Protein AF-A0A3D2URS8-F1 (afdb_monomer_lite)

Radius of gyration: 16.78 Å; chains: 1; bounding box: 40×44×37 Å

Structure (mmCIF, N/CA/C/O backbone):
data_AF-A0A3D2URS8-F1
#
_entry.id   AF-A0A3D2URS8-F1
#
loop_
_atom_site.group_PDB
_atom_site.id
_atom_site.type_symbol
_atom_site.label_atom_id
_atom_site.label_alt_id
_atom_site.label_comp_id
_atom_site.label_asym_id
_atom_site.label_entity_id
_atom_site.label_seq_id
_atom_site.pdbx_PDB_ins_code
_atom_site.Cartn_x
_atom_site.Cartn_y
_atom_site.Cartn_z
_atom_site.occupancy
_atom_site.B_iso_or_equiv
_atom_site.auth_seq_id
_atom_site.auth_comp_id
_atom_site.auth_asym_id
_atom_site.auth_atom_id
_atom_site.pdbx_PDB_model_num
ATOM 1 N N . ARG A 1 1 ? -10.583 -5.577 -19.221 1.00 35.62 1 ARG A N 1
ATOM 2 C CA . ARG A 1 1 ? -10.872 -6.816 -18.458 1.00 35.62 1 ARG A CA 1
ATOM 3 C C . ARG A 1 1 ? -10.642 -6.471 -16.992 1.00 35.62 1 ARG A C 1
ATOM 5 O O . ARG A 1 1 ? -9.674 -6.916 -16.411 1.00 35.62 1 ARG A O 1
ATOM 12 N N . SER A 1 2 ? -11.496 -5.601 -16.457 1.00 34.75 2 SER A N 1
ATOM 13 C CA . SER A 1 2 ? -11.274 -4.879 -15.193 1.00 34.75 2 SER A CA 1
ATOM 14 C C . SER A 1 2 ? -12.328 -5.276 -14.149 1.00 34.75 2 SER A C 1
ATOM 16 O O . SER A 1 2 ? -12.702 -4.478 -13.301 1.00 34.75 2 SER A O 1
ATOM 18 N N . SER A 1 3 ? -12.898 -6.480 -14.282 1.00 39.16 3 SER A N 1
ATOM 19 C CA . SER A 1 3 ? -14.103 -6.900 -13.558 1.00 39.16 3 SER A CA 1
ATOM 20 C C . SER A 1 3 ? -13.836 -7.816 -12.372 1.00 39.16 3 SER A C 1
ATOM 22 O O . SER A 1 3 ? -14.662 -7.845 -11.478 1.00 39.16 3 SER A O 1
ATOM 24 N N . ASP A 1 4 ? -12.723 -8.545 -12.321 1.00 43.53 4 ASP A N 1
ATOM 25 C CA . ASP A 1 4 ? -12.602 -9.653 -11.363 1.00 43.53 4 ASP A CA 1
ATOM 26 C C . ASP A 1 4 ? -12.429 -9.165 -9.917 1.00 43.53 4 ASP A C 1
ATOM 28 O O . ASP A 1 4 ? -13.122 -9.650 -9.028 1.00 43.53 4 ASP A O 1
ATOM 32 N N . LEU A 1 5 ? -11.589 -8.150 -9.681 1.00 38.03 5 LEU A N 1
ATOM 33 C CA . LEU A 1 5 ? -11.444 -7.550 -8.351 1.00 38.03 5 LEU A CA 1
ATOM 34 C C . LEU A 1 5 ? -12.732 -6.832 -7.924 1.00 38.03 5 LEU A C 1
ATOM 36 O O . LEU A 1 5 ? -13.158 -6.977 -6.789 1.00 38.03 5 LEU A O 1
ATOM 40 N N . LEU A 1 6 ? -13.400 -6.115 -8.833 1.00 38.94 6 LEU A N 1
ATOM 41 C CA . LEU A 1 6 ? -14.669 -5.438 -8.541 1.00 38.94 6 LEU A CA 1
ATOM 42 C C . LEU A 1 6 ? -15.817 -6.414 -8.268 1.00 38.94 6 LEU A C 1
ATOM 44 O O . LEU A 1 6 ? -16.657 -6.102 -7.436 1.00 38.94 6 LEU A O 1
ATOM 48 N N . THR A 1 7 ? -15.847 -7.579 -8.921 1.00 39.44 7 THR A N 1
ATOM 49 C CA . THR A 1 7 ? -16.803 -8.654 -8.621 1.00 39.44 7 THR A CA 1
ATOM 50 C C . THR A 1 7 ? -16.516 -9.273 -7.254 1.00 39.44 7 THR A C 1
ATOM 52 O O . THR A 1 7 ? -17.439 -9.441 -6.464 1.00 39.44 7 THR A O 1
ATOM 55 N N . ILE A 1 8 ? -15.242 -9.509 -6.920 1.00 40.38 8 ILE A N 1
ATOM 56 C CA . ILE A 1 8 ? -14.839 -9.938 -5.571 1.00 40.38 8 ILE A CA 1
ATOM 57 C C . ILE A 1 8 ? -15.254 -8.882 -4.530 1.00 40.38 8 ILE A C 1
ATOM 59 O O . ILE A 1 8 ? -15.794 -9.231 -3.488 1.00 40.38 8 ILE A O 1
ATOM 63 N N . LEU A 1 9 ? -15.075 -7.590 -4.822 1.00 37.38 9 LEU A N 1
ATOM 64 C CA . LEU A 1 9 ? -15.434 -6.477 -3.934 1.00 37.38 9 LEU A CA 1
ATOM 65 C C . LEU A 1 9 ? -16.946 -6.219 -3.839 1.00 37.38 9 LEU A C 1
ATOM 67 O O . LEU A 1 9 ? -17.414 -5.797 -2.785 1.00 37.38 9 LEU A O 1
ATOM 71 N N . SER A 1 10 ? -17.719 -6.465 -4.903 1.00 36.31 10 SER A N 1
ATOM 72 C CA . SER A 1 10 ? -19.182 -6.328 -4.888 1.00 36.31 10 SER A CA 1
ATOM 73 C C . SER A 1 10 ? -19.870 -7.479 -4.159 1.00 36.31 10 SER A C 1
ATOM 75 O O . SER A 1 10 ? -20.929 -7.266 -3.573 1.00 36.31 10 SER A O 1
ATOM 77 N N . ASP A 1 11 ? -19.257 -8.667 -4.167 1.00 36.59 11 ASP A N 1
ATOM 78 C CA . ASP A 1 11 ? -19.707 -9.834 -3.398 1.00 36.59 11 ASP A CA 1
ATOM 79 C C . ASP A 1 11 ? -19.185 -9.815 -1.948 1.00 36.59 11 ASP A C 1
ATOM 81 O O . ASP A 1 11 ? -19.745 -10.476 -1.074 1.00 36.59 11 ASP A O 1
ATOM 85 N N . LEU A 1 12 ? -18.178 -8.985 -1.647 1.00 34.44 12 LEU A N 1
ATOM 86 C CA . LEU A 1 12 ? -17.761 -8.610 -0.290 1.00 34.44 12 LEU A CA 1
ATOM 87 C C . LEU A 1 12 ? -18.732 -7.595 0.343 1.00 34.44 12 LEU A C 1
ATOM 89 O O . LEU A 1 12 ? -18.325 -6.676 1.058 1.00 34.44 12 LEU A O 1
ATOM 93 N N . SER A 1 13 ? -20.044 -7.781 0.154 1.00 30.59 13 SER A N 1
ATOM 94 C CA . SER A 1 13 ? -20.989 -7.371 1.189 1.00 30.59 13 SER A CA 1
ATOM 95 C C . SER A 1 13 ? -20.483 -7.994 2.482 1.00 30.59 13 SER A C 1
ATOM 97 O O . SER A 1 13 ? -20.434 -9.220 2.564 1.00 30.59 13 SER A O 1
ATOM 99 N N . ILE A 1 14 ? -20.006 -7.143 3.399 1.00 37.06 14 ILE A N 1
ATOM 100 C CA . ILE A 1 14 ? -19.518 -7.470 4.743 1.00 37.06 14 ILE A CA 1
ATOM 101 C C . ILE A 1 14 ? -20.212 -8.751 5.189 1.00 37.06 14 ILE A C 1
ATOM 103 O O . ILE A 1 14 ? -21.422 -8.737 5.410 1.00 37.06 14 ILE A O 1
ATOM 107 N N . VAL A 1 15 ? -19.476 -9.867 5.166 1.00 32.91 15 VAL A N 1
ATOM 108 C CA . VAL A 1 15 ? -20.042 -11.183 5.456 1.00 32.91 15 VAL A CA 1
ATOM 109 C C . VAL A 1 15 ? -20.422 -11.158 6.926 1.00 32.91 15 VAL A C 1
ATOM 111 O O . VAL A 1 15 ? -19.593 -11.384 7.809 1.00 32.91 15 VAL A O 1
ATOM 114 N N . ASP A 1 16 ? -21.677 -10.810 7.179 1.00 27.27 16 ASP A N 1
ATOM 115 C CA . ASP A 1 16 ? -22.318 -10.964 8.465 1.00 27.27 16 ASP A CA 1
ATOM 116 C C . ASP A 1 16 ? -22.364 -12.473 8.730 1.00 27.27 16 ASP A C 1
ATOM 118 O O . ASP A 1 16 ? -23.187 -13.194 8.177 1.00 27.27 16 ASP A O 1
ATOM 122 N N . GLN A 1 17 ? -21.426 -12.925 9.566 1.00 32.03 17 GLN A N 1
ATOM 123 C CA . GLN A 1 17 ? -21.215 -14.298 10.040 1.00 32.03 17 GLN A CA 1
ATOM 124 C C . GLN A 1 17 ? -20.445 -15.232 9.096 1.00 32.03 17 GLN A C 1
ATOM 126 O O . GLN A 1 17 ? -20.999 -15.969 8.286 1.00 32.03 17 GLN A O 1
ATOM 131 N N . ILE A 1 18 ? -19.133 -15.318 9.331 1.00 35.41 18 ILE A N 1
ATOM 132 C CA . ILE A 1 18 ? -18.362 -16.515 8.987 1.00 35.41 18 ILE A CA 1
ATOM 133 C C . ILE A 1 18 ? -18.509 -17.499 10.154 1.00 35.41 18 ILE A C 1
ATOM 135 O O . ILE A 1 18 ? -17.812 -17.381 11.166 1.00 35.41 18 ILE A O 1
ATOM 139 N N . GLU A 1 19 ? -19.401 -18.482 10.025 1.00 29.72 19 GLU A N 1
ATOM 140 C CA . GLU A 1 19 ? -19.428 -19.622 10.945 1.00 29.72 19 GLU A CA 1
ATOM 141 C C . GLU A 1 19 ? -18.105 -20.403 10.851 1.00 29.72 19 GLU A C 1
ATOM 143 O O . GLU A 1 19 ? -17.599 -20.744 9.781 1.00 29.72 19 GLU A O 1
ATOM 148 N N . SER A 1 20 ? -17.485 -20.638 12.006 1.00 36.28 20 SER A N 1
ATOM 149 C CA . SER A 1 20 ? -16.168 -21.258 12.118 1.00 36.28 20 SER A CA 1
ATOM 150 C C . SER A 1 20 ? -16.270 -22.784 12.160 1.00 36.28 20 SER A C 1
ATOM 152 O O . SER A 1 20 ? -16.626 -23.333 13.197 1.00 36.28 20 SER A O 1
ATOM 154 N N . THR A 1 21 ? -15.899 -23.481 11.079 1.00 35.28 21 THR A N 1
ATOM 155 C CA . THR A 1 21 ? -16.004 -24.956 10.995 1.00 35.28 21 THR A CA 1
ATOM 156 C C . THR A 1 21 ? -14.700 -25.740 11.204 1.00 35.28 21 THR A C 1
ATOM 158 O O . THR A 1 21 ? -14.726 -26.966 11.163 1.00 35.28 21 THR A O 1
ATOM 161 N N . GLY A 1 22 ? -13.559 -25.105 11.496 1.00 35.69 22 GLY A N 1
ATOM 162 C CA . GLY A 1 22 ? -12.314 -25.833 11.789 1.00 35.69 22 GLY A CA 1
ATOM 163 C C . GLY A 1 22 ? -11.036 -25.060 11.467 1.00 35.69 22 GLY A C 1
ATOM 164 O O . GLY A 1 22 ? -11.089 -23.917 11.018 1.00 35.69 22 GLY A O 1
ATOM 165 N N . ALA A 1 23 ? -9.882 -25.690 11.721 1.00 44.28 23 ALA A N 1
ATOM 166 C CA . ALA A 1 23 ? -8.555 -25.090 11.533 1.00 44.28 23 ALA A CA 1
ATOM 167 C C . ALA A 1 23 ? -8.114 -24.995 10.057 1.00 44.28 23 ALA A C 1
ATOM 169 O O . ALA A 1 23 ? -7.236 -24.196 9.745 1.00 44.28 23 ALA A O 1
ATOM 170 N N . TRP A 1 24 ? -8.721 -25.770 9.151 1.00 33.50 24 TRP A N 1
ATOM 171 C CA . TRP A 1 24 ? -8.406 -25.790 7.721 1.00 33.50 24 TRP A CA 1
ATOM 172 C C . TRP A 1 24 ? -9.593 -26.333 6.910 1.00 33.50 24 TRP A C 1
ATOM 174 O O . TRP A 1 24 ? -10.221 -27.310 7.313 1.00 33.50 24 TRP A O 1
ATOM 184 N N . ASN A 1 25 ? -9.894 -25.692 5.781 1.00 43.03 25 ASN A N 1
ATOM 185 C CA . ASN A 1 25 ? -10.834 -26.137 4.756 1.00 43.03 25 ASN A CA 1
ATOM 186 C C . ASN A 1 25 ? -10.146 -26.007 3.390 1.00 43.03 25 ASN A C 1
ATOM 188 O O . ASN A 1 25 ? -9.602 -24.952 3.069 1.00 43.03 25 ASN A O 1
ATOM 192 N N . SER A 1 26 ? -10.157 -27.071 2.593 1.00 34.81 26 SER A N 1
ATOM 193 C CA . SER A 1 26 ? -9.602 -27.102 1.236 1.00 34.81 26 SER A CA 1
ATOM 194 C C . SER A 1 26 ? -10.723 -27.187 0.207 1.00 34.81 26 SER A C 1
ATOM 196 O O . SER A 1 26 ? -11.623 -28.015 0.357 1.00 34.81 26 SER A O 1
ATOM 198 N N . PHE A 1 27 ? -10.627 -26.379 -0.839 1.00 50.19 27 PHE A N 1
ATOM 199 C CA . PHE A 1 27 ? -11.554 -26.295 -1.963 1.00 50.19 27 PHE A CA 1
ATOM 200 C C . PHE A 1 27 ? -10.785 -26.539 -3.269 1.00 50.19 27 PHE A C 1
ATOM 202 O O . PHE A 1 27 ? -9.554 -26.496 -3.287 1.00 50.19 27 PHE A O 1
ATOM 209 N N . ASP A 1 28 ? -11.493 -26.784 -4.372 1.00 37.75 28 ASP A N 1
ATOM 210 C CA . ASP A 1 28 ? -10.868 -27.052 -5.679 1.00 37.75 28 ASP A CA 1
ATOM 211 C C . ASP A 1 28 ? -10.021 -25.870 -6.203 1.00 37.75 28 ASP A C 1
ATOM 213 O O . ASP A 1 28 ? -9.142 -26.042 -7.053 1.00 37.75 28 ASP A O 1
ATOM 217 N N . ASP A 1 29 ? -10.263 -24.662 -5.693 1.00 42.34 29 ASP A N 1
ATOM 218 C CA . ASP A 1 29 ? -9.633 -23.410 -6.104 1.00 42.34 29 ASP A CA 1
ATOM 219 C C . ASP A 1 29 ? -8.737 -22.761 -5.038 1.00 42.34 29 ASP A C 1
ATOM 221 O O . ASP A 1 29 ? -8.132 -21.720 -5.319 1.00 42.34 29 ASP A O 1
ATOM 225 N N . GLY A 1 30 ? -8.602 -23.370 -3.853 1.00 46.81 30 GLY A N 1
ATOM 226 C CA . GLY A 1 30 ? -7.762 -22.826 -2.792 1.00 46.81 30 GLY A CA 1
ATOM 227 C C . GLY A 1 30 ? -7.861 -23.494 -1.421 1.00 46.81 30 GLY A C 1
ATOM 228 O O . GLY A 1 30 ? -8.613 -24.439 -1.192 1.00 46.81 30 GLY A O 1
ATOM 229 N N . VAL A 1 31 ? -7.079 -22.977 -0.473 1.00 42.19 31 VAL A N 1
ATOM 230 C CA . VAL A 1 31 ? -7.051 -23.421 0.928 1.00 42.19 31 VAL A CA 1
ATOM 231 C C . VAL A 1 31 ? -7.390 -22.250 1.839 1.00 42.19 31 VAL A C 1
ATOM 233 O O . VAL A 1 31 ? -6.791 -21.184 1.722 1.00 42.19 31 VAL A O 1
ATOM 236 N N . ILE A 1 32 ? -8.317 -22.472 2.772 1.00 55.59 32 ILE A N 1
ATOM 237 C CA . ILE A 1 32 ? -8.614 -21.570 3.883 1.00 55.59 32 ILE A CA 1
ATOM 238 C C . ILE A 1 32 ? -8.083 -22.196 5.171 1.00 55.59 32 ILE A C 1
ATOM 240 O O . ILE A 1 32 ? -8.485 -23.307 5.511 1.00 55.59 32 ILE A O 1
ATOM 244 N N . PHE A 1 33 ? -7.239 -21.510 5.939 1.00 46.25 33 PHE A N 1
ATOM 245 C CA . PHE A 1 33 ? -6.866 -21.978 7.280 1.00 46.25 33 PHE A CA 1
ATOM 246 C C . PHE A 1 33 ? -6.868 -20.849 8.305 1.00 46.25 33 PHE A C 1
ATOM 248 O O . PHE A 1 33 ? -6.622 -19.692 7.975 1.00 46.25 33 PHE A O 1
ATOM 255 N N . LYS A 1 34 ? -7.195 -21.179 9.558 1.00 48.50 34 LYS A N 1
ATOM 256 C CA . LYS A 1 34 ? -7.275 -20.211 10.658 1.00 48.50 34 LYS A CA 1
ATOM 257 C C . LYS A 1 34 ? -6.155 -20.455 11.663 1.00 48.50 34 LYS A C 1
ATOM 259 O O . LYS A 1 34 ? -6.009 -21.575 12.148 1.00 48.50 34 LYS A O 1
ATOM 264 N N . LEU A 1 35 ? -5.414 -19.411 12.031 1.00 38.69 35 LEU A N 1
ATOM 265 C CA . LEU A 1 35 ? -4.389 -19.463 13.082 1.00 38.69 35 LEU A CA 1
ATOM 266 C C . LEU A 1 35 ? -4.485 -18.203 13.947 1.00 38.69 35 LEU A C 1
ATOM 268 O O . LEU A 1 35 ? -4.429 -17.100 13.423 1.00 38.69 35 LEU A O 1
ATOM 272 N N . ASN A 1 36 ? -4.626 -18.347 15.267 1.00 47.19 36 ASN A N 1
ATOM 273 C CA . ASN A 1 36 ? -4.561 -17.236 16.235 1.00 47.19 36 ASN A CA 1
ATOM 274 C C . ASN A 1 36 ? -5.478 -16.023 15.943 1.00 47.19 36 ASN A C 1
ATOM 276 O O . ASN A 1 36 ? -5.114 -14.892 16.240 1.00 47.19 36 ASN A O 1
ATOM 280 N N . GLY A 1 37 ? -6.668 -16.236 15.370 1.00 46.12 37 GLY A N 1
ATOM 281 C CA . GLY A 1 37 ? -7.579 -15.138 14.999 1.00 46.12 37 GLY A CA 1
ATOM 282 C C . GLY A 1 37 ? -7.308 -14.522 13.622 1.00 46.12 37 GLY A C 1
ATOM 283 O O . GLY A 1 37 ? -7.952 -13.536 13.268 1.00 46.12 37 GLY A O 1
ATOM 284 N N . HIS A 1 38 ? -6.407 -15.125 12.844 1.00 44.59 38 HIS A N 1
ATOM 285 C CA . HIS A 1 38 ? -6.158 -14.805 11.445 1.00 44.59 38 HIS A CA 1
ATOM 286 C C . HIS A 1 38 ? -6.840 -15.836 10.541 1.00 44.59 38 HIS A C 1
ATOM 288 O O . HIS A 1 38 ? -6.809 -17.030 10.855 1.00 44.59 38 HIS A O 1
ATOM 294 N N . THR A 1 39 ? -7.455 -15.404 9.435 1.00 55.56 39 THR A N 1
ATOM 295 C CA . THR A 1 39 ? -7.910 -16.316 8.365 1.00 55.56 39 THR A CA 1
ATOM 296 C C . THR A 1 39 ? -7.037 -16.127 7.144 1.00 55.56 39 THR A C 1
ATOM 298 O O . THR A 1 39 ? -6.951 -15.018 6.633 1.00 55.56 39 THR A O 1
ATOM 301 N N . PHE A 1 40 ? -6.444 -17.213 6.667 1.00 48.09 40 PHE A N 1
ATOM 302 C CA . PHE A 1 40 ? -5.608 -17.244 5.479 1.00 48.09 40 PHE A CA 1
ATOM 303 C C . PHE A 1 40 ? -6.360 -17.894 4.329 1.00 48.09 40 PHE A C 1
ATOM 305 O O . PHE A 1 40 ? -6.927 -18.963 4.536 1.00 48.09 40 PHE A O 1
ATOM 312 N N . ILE A 1 41 ? -6.361 -17.284 3.145 1.00 54.34 41 ILE A N 1
ATOM 313 C CA . ILE A 1 41 ? -6.947 -17.839 1.917 1.00 54.34 41 ILE A CA 1
ATOM 314 C C . ILE A 1 41 ? -5.866 -17.833 0.845 1.00 54.34 41 ILE A C 1
ATOM 316 O O . ILE A 1 41 ? -5.393 -16.768 0.472 1.00 54.34 41 ILE A O 1
ATOM 320 N N . GLN A 1 42 ? -5.477 -18.994 0.332 1.00 47.84 42 GLN A N 1
ATOM 321 C CA . GLN A 1 42 ? -4.584 -19.089 -0.823 1.00 47.84 42 GLN A CA 1
ATOM 322 C C . GLN A 1 42 ? -5.361 -19.661 -2.000 1.00 47.84 42 GLN A C 1
ATOM 324 O O . GLN A 1 42 ? -5.842 -20.788 -1.903 1.00 47.84 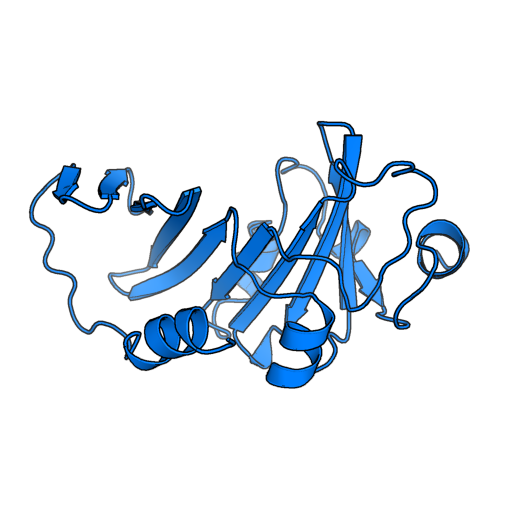42 GLN A O 1
ATOM 329 N N . ASN A 1 43 ? -5.485 -18.907 -3.094 1.00 54.69 43 ASN A N 1
ATOM 330 C CA . ASN A 1 43 ? -6.180 -19.361 -4.300 1.00 54.69 43 ASN A CA 1
ATOM 331 C C . ASN A 1 43 ? -5.212 -19.792 -5.422 1.00 54.69 43 ASN A C 1
ATOM 333 O O . ASN A 1 43 ? -4.030 -19.441 -5.426 1.00 54.69 43 ASN A O 1
ATOM 337 N N . ASN A 1 44 ? -5.731 -20.502 -6.430 1.00 48.44 44 ASN A N 1
ATOM 338 C CA . ASN A 1 44 ? -4.991 -20.913 -7.638 1.00 48.44 44 ASN A CA 1
ATOM 339 C C . ASN A 1 44 ? -4.453 -19.738 -8.490 1.00 48.44 44 ASN A C 1
ATOM 341 O O . ASN A 1 44 ? -3.750 -19.969 -9.473 1.00 48.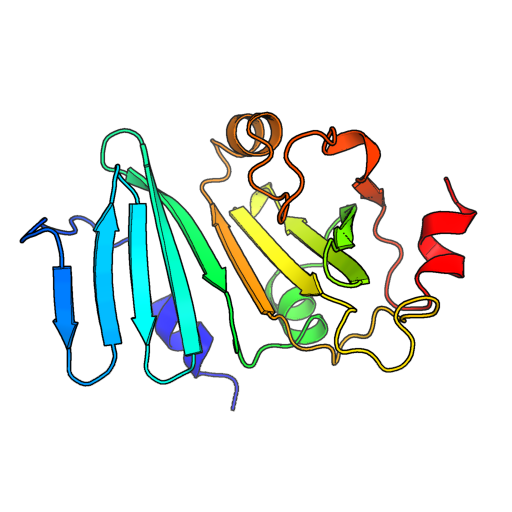44 44 ASN A O 1
ATOM 345 N N . ARG A 1 45 ? -4.780 -18.484 -8.143 1.00 52.88 45 ARG A N 1
ATOM 346 C CA . ARG A 1 45 ? -4.256 -17.266 -8.784 1.00 52.88 45 ARG A CA 1
ATOM 347 C C . ARG A 1 45 ? -3.021 -16.698 -8.068 1.00 52.88 45 ARG A C 1
ATOM 349 O O . ARG A 1 45 ? -2.584 -15.604 -8.408 1.00 52.88 45 ARG A O 1
ATOM 356 N N . SER A 1 46 ? -2.443 -17.428 -7.110 1.00 67.81 46 SER A N 1
ATOM 357 C CA . SER A 1 46 ? -1.314 -16.966 -6.288 1.00 67.81 46 SER A CA 1
ATOM 358 C C . SER A 1 46 ? -1.633 -15.695 -5.493 1.00 67.81 46 SER A C 1
ATOM 360 O O . SER A 1 46 ? -0.740 -14.886 -5.249 1.00 67.81 46 SER A O 1
ATOM 362 N N . ILE A 1 47 ? -2.899 -15.511 -5.104 1.00 67.75 47 ILE A N 1
ATOM 363 C CA . ILE A 1 47 ? -3.307 -14.468 -4.162 1.00 67.75 47 ILE A CA 1
ATOM 364 C C . ILE A 1 47 ? -3.438 -15.110 -2.786 1.00 67.75 47 ILE A C 1
ATOM 366 O O . ILE A 1 47 ? -4.119 -16.127 -2.619 1.00 67.75 47 ILE A O 1
ATOM 370 N N . TYR A 1 48 ? -2.782 -14.494 -1.816 1.00 69.50 48 TYR A N 1
ATOM 371 C CA . TYR A 1 48 ? -2.907 -14.783 -0.405 1.00 69.50 48 TYR A CA 1
ATOM 372 C C . TYR A 1 48 ? -3.767 -13.708 0.252 1.00 69.50 48 TYR A C 1
ATOM 374 O O . TYR A 1 48 ? -3.529 -12.516 0.079 1.00 69.50 48 TYR A O 1
ATOM 382 N N . VAL A 1 49 ? -4.779 -14.131 0.998 1.00 70.56 49 VAL A N 1
ATOM 383 C CA . VAL A 1 49 ? -5.636 -13.248 1.783 1.00 70.56 49 VAL A CA 1
ATOM 384 C C . VAL A 1 49 ? -5.392 -13.524 3.248 1.00 70.56 49 VAL A C 1
ATOM 386 O O . VAL A 1 49 ? -5.432 -14.679 3.653 1.00 70.56 49 VAL A O 1
ATOM 389 N N . GLU A 1 50 ? -5.199 -12.487 4.044 1.00 74.62 50 GLU A N 1
ATOM 390 C CA . GLU A 1 50 ? -5.140 -12.560 5.498 1.00 74.62 50 GLU A CA 1
ATOM 391 C C . GLU A 1 50 ? -6.223 -11.658 6.092 1.00 74.62 50 GLU A C 1
ATOM 393 O O . GLU A 1 50 ? -6.308 -10.480 5.760 1.00 74.62 50 GLU A O 1
ATOM 398 N N . THR A 1 51 ? -7.050 -12.177 6.997 1.00 70.25 51 THR A N 1
ATOM 399 C CA . THR A 1 51 ? -7.997 -11.356 7.766 1.00 70.25 51 THR A CA 1
ATOM 400 C C . THR A 1 51 ? -7.611 -11.288 9.229 1.00 70.25 51 THR A C 1
ATOM 402 O O . THR A 1 51 ? -7.058 -12.245 9.762 1.00 70.25 51 THR A O 1
ATOM 405 N N . ARG A 1 52 ? -7.963 -10.188 9.900 1.00 67.00 52 ARG A N 1
ATOM 406 C CA . ARG A 1 52 ? -7.837 -10.046 11.355 1.00 67.00 52 ARG A CA 1
ATOM 407 C C . ARG A 1 52 ? -9.161 -9.642 11.974 1.00 67.00 52 ARG A C 1
ATOM 409 O O . ARG A 1 52 ? -9.860 -8.777 11.440 1.00 67.00 52 ARG A O 1
ATOM 416 N N . LEU A 1 53 ? -9.470 -10.242 13.122 1.00 64.62 53 LEU A N 1
ATOM 417 C CA . LEU A 1 53 ? -10.700 -9.985 13.859 1.00 64.62 53 LEU A CA 1
ATOM 418 C C . LEU A 1 53 ? -10.442 -9.262 15.190 1.00 64.62 53 LEU A C 1
ATOM 420 O O . LEU A 1 53 ? -9.500 -9.589 15.908 1.00 64.62 53 LEU A O 1
ATOM 424 N N . ILE A 1 54 ? -11.321 -8.320 15.542 1.00 62.84 54 ILE A N 1
ATOM 425 C CA . ILE A 1 54 ? -11.457 -7.755 16.893 1.00 62.84 54 ILE A CA 1
ATOM 426 C C . ILE A 1 54 ? -12.903 -7.973 17.333 1.00 62.84 54 ILE A C 1
ATOM 428 O O . ILE A 1 54 ? -13.822 -7.487 16.673 1.00 62.84 54 ILE A O 1
ATOM 432 N N . SER A 1 55 ? -13.108 -8.699 18.438 1.00 60.16 55 SER A N 1
ATOM 433 C CA . SER A 1 55 ? -14.443 -8.996 18.990 1.00 60.16 55 SER A CA 1
ATOM 434 C C . SER A 1 55 ? -15.427 -9.485 17.915 1.00 60.16 55 SER A C 1
ATOM 436 O O . SER A 1 55 ? -16.500 -8.913 17.732 1.00 60.16 55 SER A O 1
ATOM 438 N N . ASP A 1 56 ? -14.999 -10.494 17.152 1.00 56.88 56 ASP A N 1
ATOM 439 C CA . ASP A 1 56 ? -15.727 -11.137 16.045 1.00 56.88 56 ASP A CA 1
ATOM 440 C C . ASP A 1 56 ? -15.969 -10.282 14.788 1.00 56.88 56 ASP A C 1
ATOM 442 O O . ASP A 1 56 ? -16.616 -10.736 13.846 1.00 56.88 56 ASP A O 1
ATOM 446 N N . ARG A 1 57 ? -15.410 -9.070 14.710 1.00 56.16 57 ARG A N 1
ATOM 447 C CA . ARG A 1 57 ? -15.495 -8.217 13.515 1.00 56.16 57 ARG A CA 1
ATOM 448 C C . ARG A 1 57 ? -14.194 -8.235 12.740 1.00 56.16 57 ARG A C 1
ATOM 450 O O . ARG A 1 57 ? -13.140 -8.007 13.326 1.00 56.16 57 ARG A O 1
ATOM 457 N N . VAL A 1 58 ? -14.269 -8.434 11.426 1.00 64.62 58 VAL A N 1
ATOM 458 C CA . VAL A 1 58 ? -13.114 -8.253 10.539 1.00 64.62 58 VAL A CA 1
ATOM 459 C C . VAL A 1 58 ? -12.732 -6.775 10.540 1.00 64.62 58 VAL A C 1
ATOM 461 O O . VAL A 1 58 ? -13.515 -5.925 10.125 1.00 64.62 58 VAL A O 1
ATOM 464 N N . VAL A 1 59 ? -11.536 -6.471 11.034 1.00 69.88 59 VAL A N 1
ATOM 465 C CA . VAL A 1 59 ? -10.994 -5.103 11.082 1.00 69.88 59 VAL A CA 1
ATOM 466 C C . VAL A 1 59 ? -9.937 -4.854 10.019 1.00 69.88 59 VAL A C 1
ATOM 468 O O . VAL A 1 59 ? -9.665 -3.698 9.707 1.00 69.88 59 VAL A O 1
ATOM 471 N N . VAL A 1 60 ? -9.366 -5.928 9.471 1.00 74.94 60 VAL A N 1
ATOM 472 C CA . VAL A 1 60 ? -8.366 -5.917 8.407 1.00 74.94 60 VAL A CA 1
ATOM 473 C C . VAL A 1 60 ? -8.627 -7.094 7.475 1.00 74.94 60 VAL A C 1
ATOM 475 O O . VAL A 1 60 ? -8.872 -8.210 7.938 1.00 74.94 60 VAL A O 1
ATOM 478 N N . MET A 1 61 ? -8.510 -6.842 6.178 1.00 77.62 61 MET A N 1
ATOM 479 C CA . MET A 1 61 ? -8.407 -7.842 5.128 1.00 77.62 61 MET A CA 1
ATOM 480 C C . MET A 1 61 ? -7.278 -7.441 4.181 1.00 77.62 61 MET A C 1
ATOM 482 O O . MET A 1 61 ? -7.357 -6.428 3.495 1.00 77.62 61 MET A O 1
ATOM 486 N N . ASN A 1 62 ? -6.220 -8.230 4.186 1.00 81.44 62 ASN A N 1
ATOM 487 C CA . ASN A 1 62 ? -4.997 -8.034 3.438 1.00 81.44 62 ASN A CA 1
ATOM 488 C C . ASN A 1 62 ? -4.971 -8.992 2.244 1.00 81.44 62 ASN A C 1
ATOM 490 O O . ASN A 1 62 ? -5.198 -10.179 2.432 1.00 81.44 62 ASN A O 1
ATOM 494 N N . PHE A 1 63 ? -4.682 -8.497 1.048 1.00 80.69 63 PHE A N 1
ATOM 495 C CA . PHE A 1 63 ? -4.514 -9.267 -0.179 1.00 80.69 63 PHE A CA 1
ATOM 496 C C . PHE A 1 63 ? -3.086 -9.080 -0.675 1.00 80.69 63 PHE A C 1
ATOM 498 O O . PHE A 1 63 ? -2.685 -7.949 -0.928 1.00 80.69 63 PHE A O 1
ATOM 505 N N . THR A 1 64 ? -2.334 -10.160 -0.859 1.00 83.19 64 THR A N 1
ATOM 506 C CA . THR A 1 64 ? -0.977 -10.136 -1.418 1.00 83.19 64 THR A CA 1
ATOM 507 C C . THR A 1 64 ? -0.844 -11.108 -2.584 1.00 83.19 64 THR A C 1
ATOM 509 O O . THR A 1 64 ? -1.511 -12.140 -2.626 1.00 83.19 64 THR A O 1
ATOM 512 N N . GLY A 1 65 ? 0.014 -10.788 -3.549 1.00 80.12 65 GLY A N 1
ATOM 513 C CA . GLY A 1 65 ? 0.254 -11.605 -4.739 1.00 80.12 65 GLY A CA 1
ATOM 514 C C . GLY A 1 65 ? -0.172 -10.908 -6.027 1.00 80.12 65 GLY A C 1
ATOM 515 O O . GLY A 1 65 ? -0.118 -9.687 -6.129 1.00 80.12 65 GLY A O 1
ATOM 516 N N . ARG A 1 66 ? -0.569 -11.679 -7.043 1.00 80.31 66 ARG A N 1
ATOM 517 C CA . ARG A 1 66 ? -0.913 -11.129 -8.361 1.00 80.31 66 ARG A CA 1
ATOM 518 C C . ARG A 1 66 ? -2.342 -10.579 -8.370 1.00 80.31 66 ARG A C 1
ATOM 520 O O . ARG A 1 66 ? -3.290 -11.338 -8.549 1.00 80.31 66 ARG A O 1
ATOM 527 N N . LEU A 1 67 ? -2.487 -9.268 -8.187 1.00 78.94 67 LEU A N 1
ATOM 528 C CA . LEU A 1 67 ? -3.798 -8.612 -8.081 1.00 78.94 67 LEU A CA 1
ATOM 529 C C . LEU A 1 67 ? -4.395 -8.169 -9.429 1.00 78.94 67 LEU A C 1
ATOM 531 O O . LEU A 1 67 ? -5.572 -7.819 -9.471 1.00 78.94 67 LEU A O 1
ATOM 535 N N . ASP A 1 68 ? -3.603 -8.194 -10.509 1.00 80.38 68 ASP A N 1
ATOM 536 C CA . ASP A 1 68 ? -3.985 -7.732 -11.857 1.00 80.38 68 ASP A CA 1
ATOM 537 C C . ASP A 1 68 ? -4.631 -6.322 -11.845 1.00 80.38 68 ASP A C 1
ATOM 539 O O . ASP A 1 68 ? -5.600 -6.054 -12.559 1.00 80.38 68 ASP A O 1
ATOM 543 N N . VAL A 1 69 ? -4.104 -5.427 -11.000 1.00 81.12 69 VAL A N 1
ATOM 544 C CA . VAL A 1 69 ? -4.504 -4.018 -10.892 1.00 81.12 69 VAL A CA 1
ATOM 545 C C . VAL A 1 69 ? -3.262 -3.146 -10.786 1.00 81.12 69 VAL A C 1
ATOM 547 O O . VAL A 1 69 ? -2.343 -3.438 -10.018 1.00 81.12 69 VAL A O 1
ATOM 550 N N . THR A 1 70 ? -3.253 -2.054 -11.539 1.00 91.00 70 T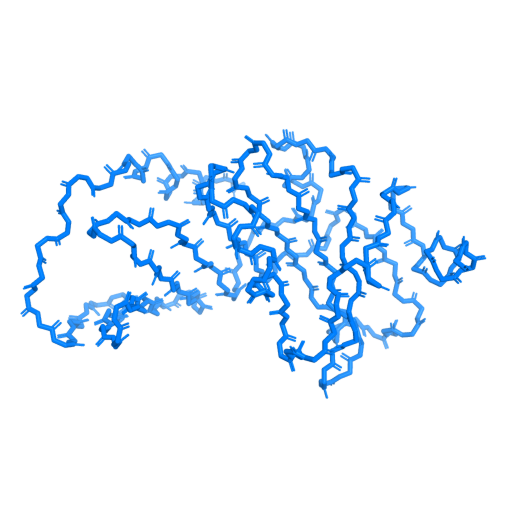HR A N 1
ATOM 551 C CA . THR A 1 70 ? -2.139 -1.107 -11.546 1.00 91.00 70 THR A CA 1
ATOM 552 C C . THR A 1 70 ? -2.317 0.012 -10.518 1.00 91.00 70 THR A C 1
ATOM 554 O O . THR A 1 70 ? -3.430 0.338 -10.089 1.00 91.00 70 THR A O 1
ATOM 557 N N . LEU A 1 71 ? -1.216 0.665 -10.143 1.00 93.19 71 LEU A N 1
ATOM 558 C CA . LEU A 1 71 ? -1.214 1.836 -9.265 1.00 93.19 71 LEU A CA 1
ATOM 559 C C . LEU A 1 71 ? -2.122 2.959 -9.796 1.00 93.19 71 LEU A C 1
ATOM 561 O O . LEU A 1 71 ? -2.849 3.595 -9.033 1.00 93.19 71 LEU A O 1
ATOM 565 N N . GLY A 1 72 ? -2.079 3.215 -11.104 1.00 92.81 72 GLY A N 1
ATOM 566 C CA . GLY A 1 72 ? -2.893 4.229 -11.767 1.00 92.81 72 GLY A CA 1
ATOM 567 C C . GLY A 1 72 ? -4.379 3.890 -11.745 1.00 92.81 72 GLY A C 1
ATOM 568 O O . GLY A 1 72 ? -5.198 4.769 -11.486 1.00 92.81 72 GLY A O 1
ATOM 569 N N . GLU A 1 73 ? -4.744 2.624 -11.960 1.00 89.19 73 GLU A N 1
ATOM 570 C CA . GLU A 1 73 ? -6.132 2.171 -11.813 1.00 89.19 73 GLU A CA 1
ATOM 571 C C . GLU A 1 73 ? -6.632 2.356 -10.378 1.00 89.19 73 GLU A C 1
ATOM 573 O O . GLU A 1 73 ? -7.715 2.908 -10.185 1.00 89.19 73 GLU A O 1
ATOM 578 N N . MET A 1 74 ? -5.827 1.991 -9.375 1.00 88.44 74 MET A N 1
ATOM 579 C CA . MET A 1 74 ? -6.190 2.152 -7.963 1.00 88.44 74 MET A CA 1
ATOM 580 C C . MET A 1 74 ? -6.399 3.625 -7.575 1.00 88.44 74 MET A C 1
ATOM 582 O O . MET A 1 74 ? -7.413 3.968 -6.964 1.00 88.44 74 MET A O 1
ATOM 586 N N . ILE A 1 75 ? -5.479 4.511 -7.975 1.00 92.12 75 ILE A N 1
ATOM 587 C CA . ILE A 1 75 ? -5.588 5.959 -7.734 1.00 92.12 75 ILE A CA 1
ATOM 588 C C . ILE A 1 75 ? -6.827 6.546 -8.425 1.00 92.12 75 ILE A C 1
ATOM 590 O O . ILE A 1 75 ? -7.542 7.342 -7.822 1.00 92.12 75 ILE A O 1
ATOM 594 N N . ASN A 1 76 ? -7.121 6.133 -9.662 1.00 88.56 76 ASN A N 1
ATOM 595 C CA . ASN A 1 76 ? -8.314 6.588 -10.383 1.00 88.56 76 ASN A CA 1
ATOM 596 C C . ASN A 1 76 ? -9.621 6.106 -9.733 1.00 88.56 76 ASN A C 1
ATOM 598 O O . ASN A 1 76 ? -10.635 6.799 -9.807 1.00 88.56 76 ASN A O 1
ATOM 602 N N . MET A 1 77 ? -9.617 4.911 -9.138 1.00 85.19 77 MET A N 1
ATOM 603 C CA . MET A 1 77 ? -10.793 4.319 -8.497 1.00 85.19 77 MET A CA 1
ATOM 604 C C . MET A 1 77 ? -11.095 4.916 -7.123 1.00 85.19 77 MET A C 1
ATOM 606 O O . MET A 1 77 ? -12.267 5.040 -6.764 1.00 85.19 77 MET A O 1
ATOM 610 N N . LEU A 1 78 ? -10.061 5.231 -6.343 1.00 87.38 78 LEU A N 1
ATOM 611 C CA . LEU A 1 78 ? -10.215 5.667 -4.957 1.00 87.38 78 LEU A CA 1
ATOM 612 C C . LEU A 1 7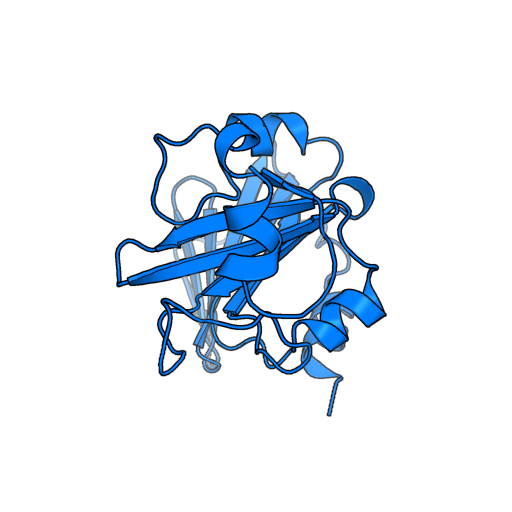8 ? -10.010 7.171 -4.823 1.00 87.38 78 LEU A C 1
ATOM 614 O O . LEU A 1 78 ? -10.960 7.889 -4.520 1.00 87.38 78 LEU A O 1
ATOM 618 N N . GLU A 1 79 ? -8.767 7.601 -5.011 1.00 89.56 79 GLU A N 1
ATOM 619 C CA . GLU A 1 79 ? -8.244 8.967 -5.074 1.00 89.56 79 GLU A CA 1
ATOM 620 C C . GLU A 1 79 ? -6.714 8.896 -4.930 1.00 89.56 79 GLU A C 1
ATOM 622 O O . GLU A 1 79 ? -6.143 7.849 -4.601 1.00 89.56 79 GLU A O 1
ATOM 627 N N . GLU A 1 80 ? -6.029 10.015 -5.152 1.00 94.50 80 GLU A N 1
ATOM 628 C CA . GLU A 1 80 ? -4.610 10.122 -4.816 1.00 94.50 80 GLU A CA 1
ATOM 629 C C . GLU A 1 80 ? -4.409 10.096 -3.290 1.00 94.50 80 GLU A C 1
ATOM 631 O O . GLU A 1 80 ? -5.132 10.785 -2.561 1.00 94.50 80 GLU A O 1
ATOM 636 N N . PRO A 1 81 ? -3.414 9.352 -2.773 1.00 93.06 81 PRO A N 1
ATOM 637 C CA . PRO A 1 81 ? -3.073 9.429 -1.364 1.00 93.06 81 PRO A CA 1
ATOM 638 C C . PRO A 1 81 ? -2.444 10.788 -1.044 1.00 93.06 81 PRO A C 1
ATOM 640 O O . PRO A 1 81 ? -1.681 11.333 -1.832 1.00 93.06 81 PRO A O 1
ATOM 643 N N . ASN A 1 82 ? -2.705 11.330 0.146 1.00 92.38 82 ASN A N 1
ATOM 644 C CA . ASN A 1 82 ? -2.005 12.538 0.609 1.00 92.38 82 ASN A CA 1
ATOM 645 C C . ASN A 1 82 ? -0.539 12.246 0.959 1.00 92.38 82 ASN A C 1
ATOM 647 O O . ASN A 1 82 ? 0.338 13.106 0.831 1.00 92.38 82 ASN A O 1
ATOM 651 N N . THR A 1 83 ? -0.284 11.026 1.426 1.00 91.19 83 THR A N 1
ATOM 652 C CA . THR A 1 83 ? 1.018 10.545 1.872 1.00 91.19 83 THR A CA 1
ATOM 653 C C . THR A 1 83 ? 1.252 9.130 1.382 1.00 91.19 83 THR A C 1
ATOM 655 O O . THR A 1 83 ? 0.327 8.317 1.360 1.00 91.19 83 THR A O 1
ATOM 658 N N . ILE A 1 84 ? 2.502 8.830 1.064 1.00 92.75 84 ILE A N 1
ATOM 659 C CA . ILE A 1 84 ? 2.964 7.474 0.815 1.00 92.75 84 ILE A CA 1
ATOM 660 C C . ILE A 1 84 ? 3.987 7.071 1.867 1.00 92.75 84 ILE A C 1
ATOM 662 O O . ILE A 1 84 ? 4.701 7.910 2.414 1.00 92.75 84 ILE A O 1
ATOM 666 N N . LEU A 1 85 ? 4.052 5.781 2.139 1.00 91.75 85 LEU A N 1
ATOM 667 C CA . LEU A 1 85 ? 5.066 5.161 2.969 1.00 91.75 85 LEU A CA 1
ATOM 668 C C . LEU A 1 85 ? 6.110 4.538 2.043 1.00 91.75 85 LEU A C 1
ATOM 670 O O . LEU A 1 85 ? 5.750 3.807 1.119 1.00 91.75 85 LEU A O 1
ATOM 674 N N . ILE A 1 86 ? 7.383 4.868 2.267 1.00 90.50 86 ILE A N 1
ATOM 675 C CA . ILE A 1 86 ? 8.509 4.306 1.515 1.00 90.50 86 ILE A CA 1
ATOM 676 C C . ILE A 1 86 ? 9.454 3.643 2.509 1.00 90.50 86 ILE A C 1
ATOM 678 O O . ILE A 1 86 ? 10.083 4.321 3.318 1.00 90.50 86 ILE A O 1
ATOM 682 N N . GLN A 1 87 ? 9.548 2.322 2.440 1.00 88.25 87 GLN A N 1
ATOM 683 C CA . GLN A 1 87 ? 10.335 1.499 3.352 1.00 88.25 87 GLN A CA 1
ATOM 684 C C . GLN A 1 87 ? 11.380 0.700 2.567 1.00 88.25 87 GLN A C 1
ATOM 686 O O . GLN A 1 87 ? 11.083 0.203 1.486 1.00 88.25 87 GLN A O 1
ATOM 691 N N . ASP A 1 88 ? 12.563 0.477 3.137 1.00 85.06 88 ASP A N 1
ATOM 692 C CA . ASP A 1 88 ? 13.529 -0.464 2.564 1.00 85.06 88 ASP A CA 1
ATOM 693 C C . ASP A 1 88 ? 13.012 -1.906 2.602 1.00 85.06 88 ASP A C 1
ATOM 695 O O . ASP A 1 88 ? 12.546 -2.417 3.628 1.00 85.06 88 ASP A O 1
ATOM 699 N N . ASN A 1 89 ? 13.127 -2.591 1.471 1.00 80.62 89 ASN A N 1
ATOM 700 C CA . ASN A 1 89 ? 12.748 -3.985 1.368 1.00 80.62 89 ASN A CA 1
ATOM 701 C C . ASN A 1 89 ? 13.932 -4.879 1.783 1.00 80.62 89 ASN A C 1
ATOM 703 O O . ASN A 1 89 ? 15.014 -4.750 1.204 1.00 80.62 89 ASN A O 1
ATOM 707 N N . PRO A 1 90 ? 13.760 -5.821 2.733 1.00 76.25 90 PRO A N 1
ATOM 708 C CA . PRO A 1 90 ? 14.851 -6.688 3.189 1.00 76.25 90 PRO A CA 1
ATOM 709 C C . PRO A 1 90 ? 15.440 -7.581 2.084 1.00 76.25 90 PRO A C 1
ATOM 711 O O . PRO A 1 90 ? 16.552 -8.083 2.235 1.00 76.25 90 PRO A O 1
ATOM 714 N N . PHE A 1 91 ? 14.723 -7.767 0.972 1.00 76.62 91 PHE A N 1
ATOM 715 C CA . PHE A 1 91 ? 15.175 -8.537 -0.189 1.00 76.62 91 PHE A CA 1
ATOM 716 C C . PHE A 1 91 ? 15.760 -7.665 -1.315 1.00 76.62 91 PHE A C 1
ATOM 718 O O . PHE A 1 91 ? 16.137 -8.194 -2.358 1.00 76.62 91 PHE A O 1
ATOM 725 N N . GLY A 1 92 ? 15.879 -6.351 -1.097 1.00 78.94 92 GLY A N 1
ATOM 726 C CA . GLY A 1 92 ? 16.371 -5.373 -2.069 1.00 78.94 92 GLY A CA 1
ATOM 727 C C . GLY A 1 92 ? 15.261 -4.488 -2.644 1.00 78.94 92 GLY A C 1
ATOM 728 O O . GLY A 1 92 ? 14.121 -4.920 -2.796 1.00 78.94 92 GLY A O 1
ATOM 729 N N . GLY A 1 93 ? 15.598 -3.234 -2.957 1.00 85.88 93 GLY A N 1
ATOM 730 C CA . GLY A 1 93 ? 14.631 -2.213 -3.374 1.00 85.88 93 GLY A CA 1
ATOM 731 C C . GLY A 1 93 ? 13.848 -1.609 -2.204 1.00 85.88 93 GLY A C 1
ATOM 732 O O . GLY A 1 93 ? 14.310 -1.601 -1.064 1.00 85.88 93 GLY A O 1
ATOM 733 N N . GLN A 1 94 ? 12.656 -1.096 -2.490 1.00 88.31 94 GLN A N 1
ATOM 734 C CA . GLN A 1 94 ? 11.761 -0.423 -1.555 1.00 88.31 94 GLN A CA 1
ATOM 735 C C . GLN A 1 94 ? 10.345 -0.997 -1.647 1.00 88.31 94 GLN A C 1
ATOM 737 O O . GLN A 1 94 ? 9.903 -1.452 -2.702 1.00 88.31 94 GLN A O 1
ATOM 742 N N . TRP A 1 95 ? 9.624 -0.942 -0.537 1.00 89.50 95 TRP A N 1
ATOM 743 C CA . TRP A 1 95 ? 8.172 -1.024 -0.473 1.00 89.50 95 TRP A CA 1
ATOM 744 C C . TRP A 1 95 ? 7.590 0.377 -0.587 1.00 89.50 95 TRP A C 1
ATOM 746 O O . TRP A 1 95 ? 8.004 1.278 0.145 1.00 89.50 95 TRP A O 1
ATOM 756 N N . ILE A 1 96 ? 6.636 0.554 -1.497 1.00 91.81 96 ILE A N 1
ATOM 757 C CA . ILE A 1 96 ? 5.951 1.826 -1.717 1.00 91.81 96 ILE A CA 1
ATOM 758 C C . ILE A 1 96 ? 4.465 1.609 -1.519 1.00 91.81 96 ILE A C 1
ATOM 760 O O . ILE A 1 96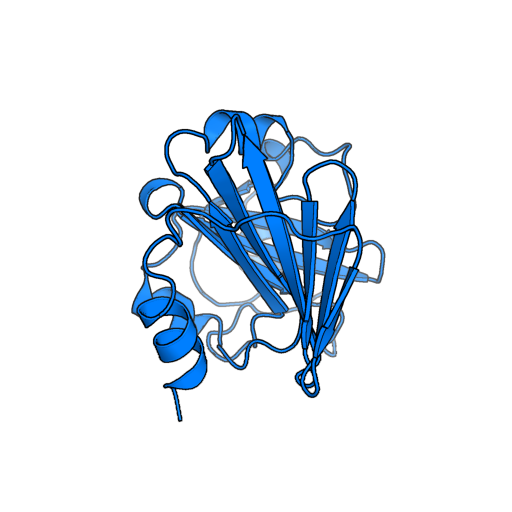 ? 3.847 0.815 -2.231 1.00 91.81 96 ILE A O 1
ATOM 764 N N . SER A 1 97 ? 3.902 2.362 -0.581 1.00 92.44 97 SER A N 1
ATOM 765 C CA . SER A 1 97 ? 2.540 2.154 -0.109 1.00 92.44 97 SER A CA 1
ATOM 766 C C . SER A 1 97 ? 1.755 3.460 -0.075 1.00 92.44 97 SER A C 1
ATOM 768 O O . SER A 1 97 ? 2.161 4.418 0.577 1.00 92.44 97 SER A O 1
ATOM 770 N N . GLY A 1 98 ? 0.606 3.505 -0.744 1.00 93.88 98 GLY A N 1
ATOM 771 C CA . GLY A 1 98 ? -0.402 4.543 -0.550 1.00 93.88 98 GLY A CA 1
ATOM 772 C C . GLY A 1 98 ? -1.332 4.169 0.598 1.00 93.88 98 GLY A C 1
ATOM 773 O O . GLY A 1 98 ? -1.769 3.023 0.694 1.00 93.88 98 GLY A O 1
ATOM 774 N N . ILE A 1 99 ? -1.649 5.130 1.468 1.00 91.56 99 ILE A N 1
ATOM 775 C CA . ILE A 1 99 ? -2.589 4.929 2.576 1.00 91.56 99 ILE A CA 1
ATOM 776 C C . ILE A 1 99 ? -3.707 5.966 2.461 1.00 91.56 99 ILE A C 1
ATOM 778 O O . ILE A 1 99 ? -3.455 7.170 2.387 1.00 91.56 99 ILE A O 1
ATOM 782 N N . LEU A 1 100 ? -4.951 5.489 2.468 1.00 91.56 100 LEU A N 1
ATOM 783 C CA . LEU A 1 100 ? -6.179 6.278 2.429 1.00 91.56 100 LEU A CA 1
ATOM 784 C C . LEU A 1 100 ? -7.001 6.006 3.704 1.00 91.56 100 LEU A C 1
ATOM 786 O O . LEU A 1 100 ? -7.960 5.227 3.669 1.00 91.56 100 LEU A O 1
ATOM 790 N N . PRO A 1 101 ? -6.667 6.647 4.845 1.00 90.12 101 PRO A N 1
ATOM 791 C CA . PRO A 1 101 ? -7.283 6.348 6.141 1.00 90.12 101 PRO A CA 1
ATOM 792 C C . PRO A 1 101 ? -8.805 6.485 6.148 1.00 90.12 101 PRO A C 1
ATOM 794 O O . PRO A 1 101 ? -9.507 5.615 6.653 1.00 90.12 101 PRO A O 1
ATOM 797 N N . ALA A 1 102 ? -9.327 7.547 5.527 1.00 87.19 102 ALA A N 1
ATOM 798 C CA . ALA A 1 102 ? -10.764 7.810 5.461 1.00 87.19 102 ALA A CA 1
ATOM 799 C C . ALA A 1 102 ? -11.532 6.772 4.623 1.00 87.19 102 ALA A C 1
ATOM 801 O O . ALA A 1 102 ? -12.721 6.558 4.852 1.00 87.19 102 ALA A O 1
ATOM 802 N N . ARG A 1 103 ? -10.857 6.126 3.663 1.00 85.94 103 ARG A N 1
ATOM 803 C CA . ARG A 1 103 ? -11.426 5.063 2.822 1.00 85.94 103 ARG A CA 1
ATOM 804 C C . ARG A 1 103 ? -11.247 3.678 3.427 1.00 85.94 103 ARG A C 1
ATOM 806 O O . ARG A 1 103 ? -11.922 2.755 2.990 1.00 85.94 103 ARG A O 1
ATOM 813 N N . GLY A 1 104 ? -10.357 3.534 4.409 1.00 85.50 104 GLY A N 1
ATOM 814 C CA . GLY A 1 104 ? -10.016 2.231 4.959 1.00 85.50 104 GLY A CA 1
ATOM 815 C C . GLY A 1 104 ? -9.257 1.371 3.954 1.00 85.50 104 GLY A C 1
ATOM 816 O O . GLY A 1 104 ? -9.519 0.177 3.866 1.00 85.50 104 GLY A O 1
ATOM 817 N N . VAL A 1 105 ? -8.380 1.979 3.149 1.00 87.69 105 VAL A N 1
ATOM 818 C CA . VAL A 1 105 ? -7.598 1.263 2.133 1.00 87.69 105 VAL A CA 1
ATOM 819 C C . VAL A 1 105 ? -6.129 1.645 2.235 1.00 87.69 105 VAL A C 1
ATOM 821 O O . VAL A 1 105 ? -5.790 2.820 2.366 1.00 87.69 105 VAL A O 1
ATOM 824 N N . ALA A 1 106 ? -5.256 0.653 2.152 1.00 91.88 106 ALA A N 1
ATOM 825 C CA . ALA A 1 106 ? -3.847 0.817 1.850 1.00 91.88 106 ALA A CA 1
ATOM 826 C C . ALA A 1 106 ? -3.486 -0.099 0.677 1.00 91.88 106 ALA A C 1
ATOM 828 O O . ALA A 1 106 ? -4.110 -1.139 0.484 1.00 91.88 106 ALA A O 1
ATOM 829 N N . PHE A 1 107 ? -2.523 0.297 -0.136 1.00 91.31 107 PHE A N 1
ATOM 830 C CA . PHE A 1 107 ? -2.116 -0.460 -1.315 1.00 91.31 107 PHE A CA 1
ATOM 831 C C . PHE A 1 107 ? -0.657 -0.192 -1.621 1.00 91.31 107 PHE A C 1
ATOM 833 O O . PHE A 1 107 ? -0.154 0.885 -1.307 1.00 91.31 107 PHE A O 1
ATOM 840 N N . GLY A 1 108 ? 0.020 -1.132 -2.267 1.00 92.69 108 GLY A N 1
ATOM 841 C CA . GLY A 1 108 ? 1.428 -0.947 -2.557 1.00 92.69 108 GLY A CA 1
ATOM 842 C C . GLY A 1 108 ? 2.048 -2.015 -3.433 1.00 92.69 108 GLY A C 1
ATOM 843 O O . GLY A 1 108 ? 1.399 -2.953 -3.902 1.00 92.69 108 GLY A O 1
ATOM 844 N N . TYR A 1 109 ? 3.331 -1.796 -3.678 1.00 91.31 109 TYR A N 1
ATOM 845 C CA . TYR A 1 109 ? 4.180 -2.644 -4.495 1.00 91.31 109 TYR A CA 1
ATOM 846 C C . TYR A 1 109 ? 5.623 -2.617 -3.980 1.00 91.31 109 TYR A C 1
ATOM 848 O O . TYR A 1 109 ? 6.022 -1.720 -3.232 1.00 91.31 109 TYR A O 1
ATOM 856 N N . ALA A 1 110 ? 6.410 -3.611 -4.388 1.00 89.00 110 ALA A N 1
ATOM 857 C CA . ALA A 1 110 ? 7.849 -3.655 -4.160 1.00 89.00 110 ALA A CA 1
ATOM 858 C C . ALA A 1 110 ? 8.586 -3.274 -5.442 1.00 89.00 110 ALA A C 1
ATOM 860 O O . ALA A 1 110 ? 8.221 -3.726 -6.524 1.00 89.00 110 ALA A O 1
ATOM 861 N N . THR A 1 111 ? 9.675 -2.520 -5.320 1.00 87.75 111 THR A N 1
ATOM 862 C CA . THR A 1 111 ? 10.552 -2.190 -6.453 1.00 87.75 111 THR A CA 1
ATOM 863 C C . THR A 1 111 ? 11.591 -3.275 -6.743 1.00 87.75 111 THR A C 1
ATOM 865 O O . THR A 1 111 ? 12.357 -3.130 -7.686 1.00 87.75 111 THR A O 1
ATOM 868 N N . MET A 1 112 ? 11.627 -4.371 -5.971 1.00 80.38 112 MET A N 1
ATOM 869 C CA . MET A 1 112 ? 12.634 -5.436 -6.122 1.00 80.38 112 MET A CA 1
ATOM 870 C C . MET A 1 112 ? 12.626 -6.095 -7.510 1.00 80.38 112 MET A C 1
ATOM 872 O O . MET A 1 112 ? 13.650 -6.602 -7.954 1.00 80.38 112 MET A O 1
ATOM 876 N N . GLU A 1 113 ? 11.468 -6.107 -8.174 1.00 72.31 113 GLU A N 1
ATOM 877 C CA . GLU A 1 113 ? 11.286 -6.700 -9.504 1.00 72.31 113 GLU A CA 1
ATOM 878 C C . GLU A 1 113 ? 11.572 -5.698 -10.636 1.00 72.31 113 GLU A C 1
ATOM 880 O O . GLU A 1 113 ? 11.450 -6.037 -11.810 1.00 72.31 113 GLU A O 1
ATOM 885 N N . ILE A 1 114 ? 11.952 -4.461 -10.299 1.00 78.25 114 ILE A N 1
ATOM 886 C CA . ILE A 1 114 ? 12.342 -3.426 -11.259 1.00 78.25 114 ILE A CA 1
ATOM 887 C C . ILE A 1 114 ? 13.837 -3.580 -11.558 1.00 78.25 114 ILE A C 1
ATOM 889 O O . ILE A 1 114 ? 14.635 -3.757 -10.644 1.00 78.25 114 ILE A O 1
ATOM 893 N N . ASP A 1 115 ? 14.226 -3.469 -12.833 1.00 68.25 115 ASP A N 1
ATOM 894 C CA . ASP A 1 115 ? 15.611 -3.683 -13.297 1.00 68.25 115 ASP A CA 1
ATOM 895 C C . ASP A 1 115 ? 16.660 -2.801 -12.585 1.00 68.25 115 ASP A C 1
ATOM 897 O O . ASP A 1 115 ? 17.812 -3.210 -12.430 1.00 68.25 115 ASP A O 1
ATOM 901 N N . ASP A 1 116 ? 16.269 -1.604 -12.132 1.00 73.44 116 ASP A N 1
ATOM 902 C CA . ASP A 1 116 ? 17.090 -0.724 -11.292 1.00 73.44 116 ASP A CA 1
ATOM 903 C C . ASP A 1 116 ? 16.279 -0.195 -10.094 1.00 73.44 116 ASP A C 1
ATOM 905 O O . ASP A 1 116 ? 15.703 0.897 -10.156 1.00 73.44 116 ASP A O 1
ATOM 909 N N . PRO A 1 117 ? 16.242 -0.937 -8.972 1.00 68.31 117 PRO A N 1
ATOM 910 C CA . PRO A 1 117 ? 15.519 -0.522 -7.772 1.00 68.31 117 PRO A CA 1
ATOM 911 C C . PRO A 1 117 ? 16.087 0.756 -7.134 1.00 68.31 117 PRO A C 1
ATOM 913 O O . PRO A 1 117 ? 15.395 1.428 -6.373 1.00 68.31 117 PRO A O 1
ATOM 916 N N . SER A 1 118 ? 17.347 1.112 -7.424 1.00 64.81 118 SER A N 1
ATOM 917 C CA . SER A 1 118 ? 17.991 2.314 -6.874 1.00 64.81 118 SER A CA 1
ATOM 918 C C . SER A 1 118 ? 17.570 3.604 -7.583 1.00 64.81 118 SER A C 1
ATOM 920 O O . SER A 1 118 ? 17.602 4.673 -6.977 1.00 64.81 118 SER A O 1
ATOM 922 N N . HIS A 1 119 ? 17.092 3.493 -8.825 1.00 69.69 119 HIS A N 1
ATOM 923 C CA . HIS A 1 119 ? 16.528 4.595 -9.610 1.00 69.69 119 HIS A CA 1
ATOM 924 C C . HIS A 1 119 ? 15.080 4.321 -10.021 1.00 69.69 119 HIS A C 1
ATOM 926 O O . HIS A 1 119 ? 14.624 4.816 -11.052 1.00 69.69 119 HIS A O 1
ATOM 932 N N . ALA A 1 120 ? 14.353 3.529 -9.230 1.00 83.62 120 ALA A N 1
ATOM 933 C CA . ALA A 1 120 ? 12.988 3.169 -9.560 1.00 83.62 120 ALA A CA 1
ATOM 934 C C . ALA A 1 120 ? 12.095 4.420 -9.687 1.00 83.62 120 ALA A C 1
ATOM 936 O O . ALA A 1 120 ? 12.135 5.358 -8.884 1.00 83.62 120 ALA A O 1
ATOM 937 N N . ASP A 1 121 ? 11.273 4.417 -10.730 1.00 88.81 121 ASP A N 1
ATOM 938 C CA . ASP A 1 121 ? 10.250 5.425 -10.969 1.00 88.81 121 ASP A CA 1
ATOM 939 C C . ASP A 1 121 ? 8.910 4.904 -10.449 1.00 88.81 121 ASP A C 1
ATOM 941 O O . ASP A 1 121 ? 8.518 3.780 -10.762 1.00 88.81 121 ASP A O 1
ATOM 945 N N . ILE A 1 122 ? 8.149 5.747 -9.753 1.00 90.88 122 ILE A N 1
ATOM 946 C CA . ILE A 1 122 ? 6.727 5.492 -9.512 1.00 90.88 122 ILE A CA 1
ATOM 947 C C . ILE A 1 122 ? 5.975 5.796 -10.812 1.00 90.88 122 ILE A C 1
ATOM 949 O O . ILE A 1 122 ? 5.939 6.953 -11.237 1.00 90.88 122 ILE A O 1
ATOM 953 N N . LYS A 1 123 ? 5.340 4.793 -11.424 1.00 92.12 123 LYS A N 1
ATOM 954 C CA . LYS A 1 123 ? 4.573 4.930 -12.673 1.00 92.12 123 LYS A CA 1
ATOM 955 C C . LYS A 1 123 ? 3.144 4.398 -12.514 1.00 92.12 123 LYS A C 1
ATOM 957 O O . LYS A 1 123 ? 2.915 3.520 -11.683 1.00 92.12 123 LYS A O 1
ATOM 962 N N . PRO A 1 124 ? 2.167 4.919 -13.279 1.00 94.06 124 PRO A N 1
ATOM 963 C CA . PRO A 1 124 ? 0.775 4.484 -13.167 1.00 94.06 124 PRO A CA 1
ATOM 964 C C . PRO A 1 124 ? 0.541 3.038 -13.622 1.00 94.06 124 PRO A C 1
ATOM 966 O O . PRO A 1 124 ? -0.452 2.451 -13.219 1.00 94.06 124 PRO A O 1
ATOM 969 N N . ASP A 1 125 ? 1.413 2.466 -14.446 1.00 93.19 125 ASP A N 1
ATOM 970 C CA . ASP A 1 125 ? 1.296 1.117 -15.012 1.00 93.19 125 ASP A CA 1
ATOM 971 C C . ASP A 1 125 ? 1.948 0.021 -14.154 1.00 93.19 125 ASP A C 1
ATOM 973 O O . ASP A 1 125 ? 1.974 -1.134 -14.562 1.00 93.19 125 ASP A O 1
ATOM 977 N N . ILE A 1 126 ? 2.460 0.362 -12.968 1.00 91.50 126 ILE A N 1
ATOM 978 C CA . ILE A 1 126 ? 3.032 -0.614 -12.035 1.00 91.50 126 ILE A CA 1
ATOM 979 C C . ILE A 1 126 ? 1.922 -1.472 -11.437 1.00 91.50 126 ILE A C 1
ATOM 981 O O . ILE A 1 126 ? 0.974 -0.933 -10.863 1.00 91.50 126 ILE A O 1
ATOM 985 N N . ASP A 1 127 ? 2.086 -2.789 -11.509 1.00 90.50 127 ASP A N 1
ATOM 986 C CA . ASP A 1 127 ? 1.199 -3.744 -10.854 1.00 90.50 127 ASP A CA 1
ATOM 987 C C . ASP A 1 127 ? 1.325 -3.660 -9.328 1.00 90.50 127 ASP A C 1
ATOM 989 O O . ASP A 1 127 ? 2.420 -3.667 -8.758 1.00 90.50 127 ASP A O 1
ATOM 993 N N . LEU A 1 128 ? 0.180 -3.612 -8.652 1.00 89.38 128 LEU A N 1
ATOM 994 C CA . LEU A 1 128 ? 0.122 -3.745 -7.205 1.00 89.38 128 LEU A CA 1
ATOM 995 C C . LEU A 1 128 ? 0.295 -5.212 -6.823 1.00 89.38 128 LEU A C 1
ATOM 997 O O . LEU A 1 128 ? -0.356 -6.100 -7.377 1.00 89.38 128 LEU A O 1
ATOM 1001 N N . ASN A 1 129 ? 1.136 -5.452 -5.823 1.00 86.62 129 ASN A N 1
ATOM 1002 C CA . ASN A 1 129 ? 1.324 -6.781 -5.248 1.00 86.62 129 ASN A CA 1
ATOM 1003 C C . ASN A 1 129 ? 0.651 -6.923 -3.877 1.00 86.62 129 ASN A C 1
ATOM 1005 O O . ASN A 1 129 ? 0.669 -8.007 -3.290 1.00 86.62 129 ASN A O 1
ATOM 1009 N N . TRP A 1 130 ? 0.057 -5.836 -3.375 1.00 87.44 130 TRP A N 1
ATOM 1010 C CA . TRP A 1 130 ? -0.597 -5.788 -2.084 1.00 87.44 130 TRP A CA 1
ATOM 1011 C C . TRP A 1 130 ? -1.718 -4.736 -2.018 1.00 87.44 130 TRP A C 1
ATOM 1013 O O . TRP A 1 130 ? -1.551 -3.599 -2.467 1.00 87.44 130 TRP A O 1
ATOM 1023 N N . VAL A 1 131 ? -2.847 -5.105 -1.404 1.00 87.00 131 VAL A N 1
ATOM 1024 C CA . VAL A 1 131 ? -3.937 -4.205 -0.998 1.00 87.00 131 VAL A CA 1
ATOM 1025 C C . VAL A 1 131 ? -4.476 -4.646 0.363 1.00 87.00 131 VAL A C 1
ATOM 1027 O O . VAL A 1 131 ? -4.853 -5.799 0.537 1.00 87.00 131 VAL A O 1
ATOM 1030 N N . THR A 1 132 ? -4.594 -3.722 1.312 1.00 86.00 132 THR A N 1
ATOM 1031 C CA . THR A 1 132 ? -5.272 -3.928 2.595 1.00 86.00 132 THR A CA 1
ATOM 1032 C C . THR A 1 132 ? -6.521 -3.066 2.686 1.00 86.00 132 THR A C 1
ATOM 1034 O O . THR A 1 132 ? -6.453 -1.846 2.571 1.00 86.00 132 THR A O 1
ATOM 1037 N N . TYR A 1 133 ? -7.644 -3.691 3.017 1.00 82.38 133 TYR A N 1
ATOM 1038 C CA . TYR A 1 133 ? -8.839 -3.022 3.514 1.00 82.38 133 TYR A CA 1
ATOM 1039 C C . TYR A 1 133 ? -8.849 -3.061 5.037 1.00 82.38 133 TYR A C 1
ATOM 1041 O O . TYR A 1 133 ? -8.544 -4.090 5.639 1.00 82.38 133 TYR A O 1
ATOM 1049 N N . PHE A 1 134 ? -9.209 -1.956 5.674 1.00 81.31 134 PHE A N 1
ATOM 1050 C CA . PHE A 1 134 ? -9.272 -1.859 7.124 1.00 81.31 134 PHE A CA 1
ATOM 1051 C C . PHE A 1 134 ? -10.402 -0.951 7.594 1.00 81.31 134 PHE A C 1
ATOM 1053 O O . PHE A 1 134 ? -10.885 -0.090 6.865 1.00 81.31 134 PHE A O 1
ATOM 1060 N N . SER A 1 135 ? -10.819 -1.121 8.846 1.00 79.31 135 SER A N 1
ATOM 1061 C CA . SER A 1 135 ? -11.812 -0.250 9.477 1.00 79.31 135 SER A CA 1
ATOM 1062 C C . SER A 1 135 ? -11.224 1.149 9.718 1.00 79.31 135 SER A C 1
ATOM 1064 O O . SER A 1 135 ? -10.330 1.264 10.560 1.00 79.31 135 SER A O 1
ATOM 1066 N N . PRO A 1 136 ? -11.749 2.235 9.107 1.00 85.19 136 PRO A N 1
ATOM 1067 C CA . PRO A 1 136 ? -11.221 3.591 9.313 1.00 85.19 136 PRO A CA 1
ATOM 1068 C C . PRO A 1 136 ? -11.172 4.014 10.787 1.00 85.19 136 PRO A C 1
ATOM 1070 O O . PRO A 1 136 ? -10.240 4.683 11.220 1.00 85.19 136 PRO A O 1
ATOM 1073 N N . SER A 1 137 ? -12.148 3.569 11.587 1.00 84.00 137 SER A N 1
ATOM 1074 C CA . SER A 1 137 ? -12.212 3.849 13.028 1.00 84.00 137 SER A CA 1
ATOM 1075 C C . SER A 1 137 ? -11.070 3.238 13.848 1.00 84.00 137 SER A C 1
ATOM 1077 O O . SER A 1 137 ? -10.891 3.642 14.988 1.00 84.00 137 SER A O 1
ATOM 1079 N N . HIS A 1 138 ? -10.338 2.269 13.294 1.00 82.06 138 HIS A N 1
ATOM 1080 C CA . HIS A 1 138 ? -9.206 1.597 13.939 1.00 82.06 138 HIS A CA 1
ATOM 1081 C C . HIS A 1 138 ? -7.865 2.011 13.314 1.00 82.06 138 HIS A C 1
ATOM 1083 O O . HIS A 1 138 ? -6.840 1.412 13.613 1.00 82.06 138 HIS A O 1
ATOM 1089 N N . TYR A 1 139 ? -7.847 3.019 12.432 1.00 85.44 139 TYR A N 1
ATOM 1090 C CA . TYR A 1 139 ? -6.630 3.430 11.730 1.00 85.44 139 TYR A CA 1
ATOM 1091 C C . TYR A 1 139 ? -5.488 3.807 12.683 1.00 85.44 139 TYR A C 1
ATOM 1093 O O . TYR A 1 139 ? -4.361 3.378 12.463 1.00 85.44 139 TYR A O 1
ATOM 1101 N N . ALA A 1 140 ? -5.781 4.568 13.743 1.00 85.88 140 ALA A N 1
ATOM 1102 C CA . ALA A 1 140 ? -4.771 4.982 14.717 1.00 85.88 140 ALA A CA 1
ATOM 1103 C C . ALA A 1 140 ? -4.118 3.771 15.403 1.00 85.88 140 ALA A C 1
ATOM 1105 O O . ALA A 1 140 ? -2.895 3.677 15.422 1.00 85.88 140 ALA A O 1
ATOM 1106 N N . ASP A 1 141 ? -4.925 2.808 15.856 1.00 83.25 141 ASP A N 1
ATOM 1107 C CA . ASP A 1 141 ? -4.435 1.577 16.487 1.00 83.25 141 ASP A CA 1
ATOM 1108 C C . ASP A 1 141 ? -3.614 0.724 15.503 1.00 83.25 141 ASP A C 1
ATOM 1110 O O . ASP A 1 141 ? -2.605 0.126 15.870 1.00 83.25 141 ASP A O 1
ATOM 1114 N N . LEU A 1 142 ? -4.033 0.662 14.232 1.00 82.62 142 LEU A N 1
ATOM 1115 C CA . LEU A 1 142 ? -3.321 -0.072 13.180 1.00 82.62 142 LEU A CA 1
ATOM 1116 C C . LEU A 1 142 ? -1.990 0.593 12.808 1.00 82.62 142 LEU A C 1
ATOM 1118 O O . LEU A 1 142 ? -1.017 -0.109 12.534 1.00 82.62 142 LEU A O 1
ATOM 1122 N N . GLN A 1 143 ? -1.941 1.926 12.805 1.00 83.94 143 GLN A N 1
ATOM 1123 C CA . GLN A 1 143 ? -0.713 2.686 12.602 1.00 83.94 143 GLN A CA 1
ATOM 1124 C C . GLN A 1 143 ? 0.247 2.498 13.785 1.00 83.94 143 GLN A C 1
ATOM 1126 O O . GLN A 1 143 ? 1.411 2.191 13.561 1.00 83.94 143 GLN A O 1
ATOM 1131 N N . GLU A 1 144 ? -0.235 2.607 15.027 1.00 82.62 144 GLU A N 1
ATOM 1132 C CA . GLU A 1 144 ? 0.575 2.379 16.236 1.00 82.62 144 GLU A CA 1
ATOM 1133 C C . GLU A 1 144 ? 1.133 0.948 16.290 1.00 82.62 144 GLU A C 1
ATOM 1135 O O . GLU A 1 144 ? 2.271 0.728 16.696 1.00 82.62 144 GLU A O 1
ATOM 1140 N N . ALA A 1 145 ? 0.358 -0.031 15.821 1.00 78.75 145 ALA A N 1
ATOM 1141 C CA . ALA A 1 145 ? 0.785 -1.422 15.716 1.00 78.75 145 ALA A CA 1
ATOM 1142 C C . ALA A 1 145 ? 1.669 -1.719 14.488 1.00 78.75 145 ALA A C 1
ATOM 1144 O O . ALA A 1 145 ? 1.907 -2.892 14.195 1.00 78.75 145 ALA A O 1
ATOM 1145 N N . SER A 1 146 ? 2.117 -0.697 13.749 1.00 79.25 146 SER A N 1
ATOM 1146 C CA . SER A 1 146 ? 2.967 -0.831 12.561 1.00 79.25 146 SER A CA 1
ATOM 1147 C C . SER A 1 146 ? 2.400 -1.757 11.476 1.00 79.25 146 SER A C 1
ATOM 1149 O O . SER A 1 146 ? 3.138 -2.372 10.712 1.00 79.25 146 SER A O 1
ATOM 1151 N N . TRP A 1 147 ? 1.072 -1.853 11.364 1.00 79.25 147 TRP A N 1
ATOM 1152 C CA . TRP A 1 147 ? 0.418 -2.854 10.513 1.00 79.25 147 TRP A CA 1
ATOM 1153 C C . TRP A 1 147 ? 0.678 -2.664 9.011 1.00 79.25 147 TRP A C 1
ATOM 1155 O O . TRP A 1 147 ? 0.575 -3.599 8.222 1.00 79.25 147 TRP A O 1
ATOM 1165 N N . PHE A 1 148 ? 0.994 -1.438 8.601 1.00 81.06 148 PHE A N 1
ATOM 1166 C CA . PHE A 1 148 ? 1.280 -1.101 7.206 1.00 81.06 148 PHE A CA 1
ATOM 1167 C C . PHE A 1 148 ? 2.759 -1.298 6.833 1.00 81.06 148 PHE A C 1
ATOM 1169 O O . PHE A 1 148 ? 3.131 -1.021 5.692 1.00 81.06 148 PHE A O 1
ATOM 1176 N N . LEU A 1 149 ? 3.595 -1.755 7.775 1.00 76.06 149 LEU A N 1
ATOM 1177 C CA . LEU A 1 149 ? 4.991 -2.104 7.526 1.00 76.06 149 LEU A CA 1
ATOM 1178 C C . LEU A 1 149 ? 5.105 -3.524 6.983 1.00 76.06 149 LEU A C 1
ATOM 1180 O O . LEU A 1 149 ? 4.428 -4.449 7.425 1.00 76.06 149 LEU A O 1
ATOM 1184 N N . MET A 1 150 ? 6.021 -3.707 6.039 1.00 69.69 150 MET A N 1
ATOM 1185 C CA . MET A 1 150 ? 6.294 -4.999 5.417 1.00 69.69 150 MET A CA 1
ATOM 1186 C C . MET A 1 150 ? 7.690 -5.473 5.817 1.00 69.69 150 MET A C 1
ATOM 1188 O O . MET A 1 150 ? 8.686 -5.115 5.194 1.00 69.69 150 MET A O 1
ATOM 1192 N N . GLY A 1 151 ? 7.777 -6.281 6.879 1.00 61.53 151 GLY A N 1
ATOM 1193 C CA . GLY A 1 151 ? 9.007 -6.983 7.270 1.00 61.53 151 GLY A CA 1
ATOM 1194 C C . GLY A 1 151 ? 10.030 -6.182 8.086 1.00 61.53 151 GLY A C 1
ATOM 1195 O O . GLY A 1 151 ? 11.158 -6.652 8.232 1.00 61.53 151 GLY A O 1
ATOM 1196 N N . ASN A 1 152 ? 9.680 -5.005 8.618 1.00 62.22 152 ASN A N 1
ATOM 1197 C CA . ASN A 1 152 ? 10.536 -4.286 9.567 1.00 62.22 152 ASN A CA 1
ATOM 1198 C C . ASN A 1 152 ? 9.721 -3.613 10.678 1.00 62.22 152 ASN A C 1
ATOM 1200 O O . ASN A 1 152 ? 9.240 -2.496 10.520 1.00 62.22 152 ASN A O 1
ATOM 1204 N N . ASP A 1 153 ? 9.627 -4.285 11.822 1.00 65.00 153 ASP A N 1
ATOM 1205 C CA . ASP A 1 153 ? 8.758 -3.882 12.934 1.00 65.00 153 ASP A CA 1
ATOM 1206 C C . ASP A 1 153 ? 9.379 -2.789 13.829 1.00 65.00 153 ASP A C 1
ATOM 1208 O O . ASP A 1 153 ? 8.741 -2.313 14.765 1.00 65.00 153 ASP A O 1
ATOM 1212 N N . ASN A 1 154 ? 10.629 -2.387 13.562 1.00 67.56 154 ASN A N 1
ATOM 1213 C CA . ASN A 1 154 ? 11.390 -1.455 14.405 1.00 67.56 154 ASN A CA 1
ATOM 1214 C C . ASN A 1 154 ? 11.444 -0.019 13.859 1.00 67.56 154 ASN A C 1
ATOM 1216 O O . ASN A 1 154 ? 12.149 0.816 14.425 1.00 67.56 154 ASN A O 1
ATOM 1220 N N . ILE A 1 155 ? 10.743 0.272 12.762 1.00 75.12 155 ILE A N 1
ATOM 1221 C CA . ILE A 1 155 ? 10.675 1.616 12.181 1.00 75.12 155 ILE A CA 1
ATOM 1222 C C . ILE A 1 155 ? 9.390 2.299 12.653 1.00 75.12 155 ILE A C 1
ATOM 1224 O O . ILE A 1 155 ? 8.310 1.721 12.577 1.00 75.12 155 ILE A O 1
ATOM 1228 N N . GLN A 1 156 ? 9.499 3.544 13.116 1.00 79.75 156 GLN A N 1
ATOM 1229 C CA . GLN A 1 156 ? 8.326 4.385 13.358 1.00 79.75 156 GLN A CA 1
ATOM 1230 C C . GLN A 1 156 ? 7.743 4.803 12.003 1.00 79.75 156 GLN A C 1
ATOM 1232 O O . GLN A 1 156 ? 8.464 5.373 11.182 1.00 79.75 156 GLN A O 1
ATOM 1237 N N . ILE A 1 157 ? 6.459 4.526 11.746 1.00 82.56 157 ILE A N 1
ATOM 1238 C CA . ILE A 1 157 ? 5.811 4.829 10.454 1.00 82.56 157 ILE A CA 1
ATOM 1239 C C . ILE A 1 157 ? 6.013 6.304 10.069 1.00 82.56 157 ILE A C 1
ATOM 1241 O O . ILE A 1 157 ? 6.267 6.618 8.908 1.00 82.56 157 ILE A O 1
ATOM 1245 N N . GLU A 1 158 ? 5.975 7.213 11.041 1.00 81.62 158 GLU A N 1
ATOM 1246 C CA . GLU A 1 158 ? 6.166 8.653 10.853 1.00 81.62 158 GLU A CA 1
ATOM 1247 C C . GLU A 1 158 ? 7.526 8.996 10.234 1.00 81.62 158 GLU A C 1
ATOM 1249 O O . GLU A 1 158 ? 7.633 9.953 9.466 1.00 81.62 158 GLU A O 1
ATOM 1254 N N . GLU A 1 159 ? 8.561 8.203 10.518 1.00 84.06 159 GLU A N 1
ATOM 1255 C CA . GLU A 1 159 ? 9.908 8.397 9.980 1.00 84.06 159 GLU A CA 1
ATOM 1256 C C . GLU A 1 159 ? 10.033 7.971 8.523 1.00 84.06 159 GLU A C 1
ATOM 1258 O O . GLU A 1 159 ? 11.038 8.283 7.896 1.00 84.06 159 GLU A O 1
ATOM 1263 N N . ILE A 1 160 ? 9.038 7.300 7.951 1.00 87.50 160 ILE A N 1
ATOM 1264 C CA . ILE A 1 160 ? 9.061 6.806 6.567 1.00 87.50 160 ILE A CA 1
ATOM 1265 C C . ILE A 1 160 ? 7.819 7.214 5.769 1.00 87.50 160 ILE A C 1
ATOM 1267 O O . ILE A 1 160 ? 7.600 6.736 4.654 1.00 87.50 160 ILE A O 1
ATOM 1271 N N . LEU A 1 161 ? 7.028 8.137 6.316 1.00 89.69 161 LEU A N 1
ATOM 1272 C CA . LEU A 1 161 ? 5.957 8.815 5.605 1.00 89.69 161 LEU A CA 1
ATOM 1273 C C . LEU A 1 161 ? 6.507 9.995 4.805 1.00 89.69 161 LEU A C 1
ATOM 1275 O O . LEU A 1 161 ? 7.264 10.833 5.299 1.00 89.69 161 LEU A O 1
ATOM 1279 N N . TYR A 1 162 ? 6.061 10.084 3.561 1.00 91.12 162 TYR A N 1
ATOM 1280 C CA . TYR A 1 162 ? 6.376 11.160 2.641 1.00 91.12 162 TYR A CA 1
ATOM 1281 C C . TYR A 1 162 ? 5.084 11.733 2.076 1.00 91.12 162 TYR A C 1
ATOM 1283 O O . TYR A 1 162 ? 4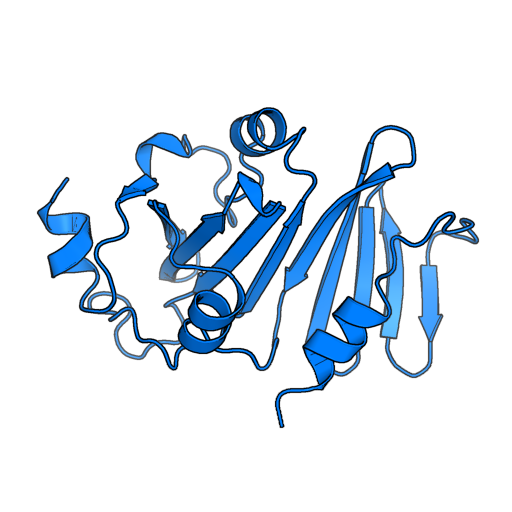.116 11.012 1.834 1.00 91.12 162 TYR A O 1
ATOM 1291 N N . LYS A 1 163 ? 5.057 13.041 1.818 1.00 92.12 163 LYS A N 1
ATOM 1292 C CA . LYS A 1 163 ? 3.946 13.655 1.088 1.00 92.12 163 LYS A CA 1
ATOM 1293 C C . LYS A 1 163 ? 3.919 13.108 -0.339 1.00 92.12 163 LYS A C 1
ATOM 1295 O O . LYS A 1 163 ? 4.949 13.113 -1.003 1.00 92.12 163 LYS A O 1
ATOM 1300 N N . TRP A 1 164 ? 2.752 12.702 -0.828 1.00 93.06 164 TRP A N 1
ATOM 1301 C CA . TRP A 1 164 ? 2.594 12.342 -2.235 1.00 93.06 164 TRP A CA 1
ATOM 1302 C C . TRP A 1 164 ? 2.810 13.570 -3.125 1.00 93.06 164 TRP A C 1
ATOM 1304 O O . TRP A 1 164 ? 2.183 14.616 -2.942 1.00 93.06 164 TRP A O 1
ATOM 1314 N N . VAL A 1 165 ? 3.711 13.439 -4.097 1.00 92.81 165 VAL A N 1
ATOM 1315 C CA . VAL A 1 165 ? 4.038 14.494 -5.075 1.00 92.81 165 VAL A CA 1
ATOM 1316 C C . VAL A 1 165 ? 3.896 13.993 -6.517 1.00 92.81 165 VAL A C 1
ATOM 1318 O O . VAL A 1 165 ? 4.471 14.559 -7.453 1.00 92.81 165 VAL A O 1
ATOM 1321 N N . GLY A 1 166 ? 3.136 12.912 -6.709 1.00 92.38 166 GLY A N 1
ATOM 1322 C CA . GLY A 1 166 ? 2.873 12.296 -8.006 1.00 92.38 166 GLY A CA 1
ATOM 1323 C C . GLY A 1 166 ? 3.949 11.317 -8.484 1.00 92.38 166 GLY A C 1
ATOM 1324 O O . GLY A 1 166 ? 4.980 11.108 -7.840 1.00 92.38 166 GLY A O 1
ATOM 1325 N N . TYR A 1 167 ? 3.713 10.773 -9.677 1.00 93.06 167 TYR A N 1
ATOM 1326 C CA . TYR A 1 167 ? 4.593 9.848 -10.403 1.00 93.06 167 TYR A CA 1
ATOM 1327 C C . TYR A 1 167 ? 5.963 10.443 -10.750 1.00 93.06 167 TYR A C 1
ATOM 1329 O O . TYR A 1 167 ? 6.075 11.652 -10.952 1.00 93.06 167 TYR A O 1
ATOM 1337 N N . GLY A 1 168 ? 6.988 9.604 -10.880 1.00 90.81 168 GLY A N 1
ATOM 1338 C CA . GLY A 1 168 ? 8.347 9.989 -11.268 1.00 90.81 168 GLY A CA 1
ATOM 1339 C C . GLY A 1 168 ? 9.424 9.309 -10.426 1.00 90.81 168 GLY A C 1
ATOM 1340 O O . GLY A 1 168 ? 9.122 8.435 -9.614 1.00 90.81 168 GLY A O 1
ATOM 1341 N N . ASN A 1 169 ? 10.670 9.733 -10.622 1.00 89.12 169 ASN A N 1
ATOM 1342 C CA . ASN A 1 169 ? 11.835 9.131 -9.986 1.00 89.12 169 ASN A CA 1
ATOM 1343 C C . ASN A 1 169 ? 11.806 9.261 -8.456 1.00 89.12 169 ASN A C 1
ATOM 1345 O O . ASN A 1 169 ? 11.643 10.363 -7.923 1.00 89.12 169 ASN A O 1
ATOM 1349 N N . LEU A 1 170 ? 11.978 8.141 -7.747 1.00 87.31 170 LEU A N 1
ATOM 1350 C CA . LEU A 1 170 ? 11.912 8.090 -6.282 1.00 87.31 170 LEU A CA 1
ATOM 1351 C C . LEU A 1 170 ? 12.974 8.958 -5.606 1.00 87.31 170 LEU A C 1
ATOM 1353 O O . LEU A 1 170 ? 12.653 9.739 -4.705 1.00 87.31 170 LEU A O 1
ATOM 1357 N N . GLN A 1 171 ? 14.226 8.844 -6.056 1.00 84.81 171 GLN A N 1
ATOM 1358 C CA . GLN A 1 171 ? 15.362 9.553 -5.473 1.00 84.81 171 GLN A CA 1
ATOM 1359 C C . GLN A 1 171 ? 15.186 11.067 -5.609 1.00 84.81 171 GLN A C 1
ATOM 1361 O O . GLN A 1 171 ? 15.356 11.812 -4.641 1.00 84.81 171 GLN A O 1
ATOM 1366 N N . GLU A 1 172 ? 14.796 11.520 -6.800 1.00 85.56 172 GLU A N 1
ATOM 1367 C CA . GLU A 1 172 ? 14.572 12.936 -7.079 1.00 85.56 172 GLU A CA 1
ATOM 1368 C C . GLU A 1 172 ? 13.361 13.492 -6.330 1.00 85.56 172 GLU A C 1
ATOM 1370 O O . GLU A 1 172 ? 13.423 14.610 -5.823 1.00 85.56 172 GLU A O 1
ATOM 1375 N N . LYS A 1 173 ? 12.255 12.746 -6.247 1.00 85.19 173 LYS A N 1
ATOM 1376 C CA . LYS A 1 173 ? 10.999 13.276 -5.700 1.00 85.19 173 LYS A CA 1
ATOM 1377 C C . LYS A 1 173 ? 10.868 13.179 -4.190 1.00 85.19 173 LYS A C 1
ATOM 1379 O O . LYS A 1 173 ? 10.267 14.070 -3.601 1.00 85.19 173 LYS A O 1
ATOM 1384 N N . TYR A 1 174 ? 11.385 12.125 -3.570 1.00 84.94 174 TYR A N 1
ATOM 1385 C CA . TYR A 1 174 ? 11.070 11.820 -2.173 1.00 84.94 174 TYR A CA 1
ATOM 1386 C C . TYR A 1 174 ? 12.294 11.906 -1.269 1.00 84.94 174 TYR A C 1
ATOM 1388 O O . TYR A 1 174 ? 12.216 12.492 -0.191 1.00 84.94 174 TYR A O 1
ATOM 1396 N N . PHE A 1 175 ? 13.441 11.392 -1.711 1.00 81.50 175 PHE A N 1
ATOM 1397 C CA . PHE A 1 175 ? 14.648 11.370 -0.880 1.00 81.50 175 PHE A CA 1
ATOM 1398 C C . PHE A 1 175 ? 15.456 12.668 -0.926 1.00 81.50 175 PHE A C 1
ATOM 1400 O O . PHE A 1 175 ? 16.156 12.971 0.032 1.00 81.50 175 PHE A O 1
ATOM 1407 N N . SER A 1 176 ? 15.331 13.471 -1.984 1.00 72.06 176 SER A N 1
ATOM 1408 C CA . SER A 1 176 ? 15.967 14.797 -2.048 1.00 72.06 176 SER A CA 1
ATOM 1409 C C . SER A 1 176 ? 15.261 15.872 -1.204 1.00 72.06 176 SER A C 1
ATOM 1411 O O . SER A 1 176 ? 15.829 16.937 -0.968 1.00 72.06 176 SER A O 1
ATOM 1413 N N . GLN A 1 177 ? 14.014 15.620 -0.790 1.00 60.03 177 GLN A N 1
ATOM 1414 C CA . GLN A 1 177 ? 13.138 16.608 -0.146 1.00 60.03 177 GLN A CA 1
ATOM 1415 C C . GLN A 1 177 ? 13.061 16.471 1.380 1.00 60.03 177 GLN A C 1
ATOM 1417 O O . GLN A 1 177 ? 12.367 17.264 2.020 1.00 60.03 177 GLN A O 1
ATOM 1422 N N . LYS A 1 178 ? 13.728 15.466 1.951 1.00 58.38 178 LYS A N 1
ATOM 1423 C CA . LYS A 1 178 ? 13.733 15.167 3.384 1.00 58.38 178 LYS A CA 1
ATOM 1424 C C . LYS A 1 178 ? 15.055 15.590 4.010 1.00 58.38 178 LYS A C 1
ATOM 1426 O O . LYS A 1 178 ? 15.000 16.171 5.114 1.00 58.38 178 LYS A O 1
#

pLDDT: mean 71.78, std 20.03, range [27.27, 94.5]

Secondary structure (DSSP, 8-state):
---HHHHHHHH-S--S------SEEEETTEEEEEETTEEEEEETTSEEEEEEEETTEEEEEEEEE----BHHHHHHHS---SEEEEEE-TTSSEEEEEEEGGGTEEEEEEGGGSS-GGGPEE-TTPBPSEEEEE-GGGHHHHHHTTTT-SS-TTS-GGGGEEE---SEEHIIIIITT-

Foldseek 3Di:
DPPDVVVVVVVPPPPPDDDDDDQWDDDPFWIWGDDPQWIWTQGPQRKIWIFHDDPNHTFKIKIFAQPVAFQLRVCVVPHFAQKWFWAADPLGAIWIKGDDLVQQKMWTDGCNPPPDSPFDKADRGHTTRMMMGGDSVCVVVCLVCVVVDDPDRPDNSVVGMFGDPDITTCCVPTVVVD

Sequence (178 aa):
RSSDLLTILSDLSIVDQIESTGAWNSFDDGVIFKLNGHTFIQNNRSIYVETRLISDRVVVMNFTGRLDVTLGEMINMLEEPNTILIQDNPFGGQWISGILPARGVAFGYATMEIDDPSHADIKPDIDLNWVTYFSPSHYADLQEASWFLMGNDNIQIEEILYKWVGYGNLQEKYFSQK